Protein AF-A0A674E8R5-F1 (afdb_monomer_lite)

InterPro domains:
  IPR004344 Tubulin-tyrosine ligase/Tubulin polyglutamylase [PF03133] (7-44)
  IPR027749 Tubulin--tyrosine ligase-like protein 12 [PTHR46088] (6-53)

Foldseek 3Di:
DADPVRHDDDDDDDDDDDPDDPCVVVCVVPVCVVVQCCCVVPVVNNPPHPDDDDD

Organism: Salmo trutta (NCBI:txid8032)

Structure (mmCIF, N/CA/C/O backbone):
data_AF-A0A674E8R5-F1
#
_entry.id   AF-A0A674E8R5-F1
#
loop_
_atom_site.group_PDB
_atom_site.id
_atom_site.type_symbol
_atom_site.label_atom_id
_atom_site.label_alt_id
_atom_site.label_comp_id
_atom_site.label_asym_id
_atom_site.label_entity_id
_atom_site.label_seq_id
_atom_site.pdbx_PDB_ins_code
_atom_site.Cartn_x
_atom_site.Cartn_y
_atom_site.Cartn_z
_atom_site.occupancy
_atom_site.B_iso_or_equiv
_atom_site.auth_seq_id
_atom_site.auth_comp_id
_atom_site.auth_asym_id
_atom_site.auth_atom_id
_atom_site.pdbx_PDB_model_num
ATOM 1 N N . MET A 1 1 ? -6.349 7.549 26.615 1.00 55.81 1 MET A N 1
ATOM 2 C CA . MET A 1 1 ? -7.684 8.114 26.320 1.00 55.81 1 MET A CA 1
ATOM 3 C C . MET A 1 1 ? -8.695 6.990 26.489 1.00 55.81 1 MET A C 1
ATOM 5 O O . MET A 1 1 ? -8.554 5.992 25.797 1.00 55.81 1 MET A O 1
ATOM 9 N N . GLN A 1 2 ? -9.609 7.089 27.455 1.00 56.41 2 GLN A N 1
ATOM 10 C CA . GLN A 1 2 ? -10.611 6.048 27.739 1.00 56.41 2 GLN A CA 1
ATOM 11 C C . GLN A 1 2 ? -11.684 6.017 26.641 1.00 56.41 2 GLN A C 1
ATOM 13 O O . GLN A 1 2 ? -12.041 7.063 26.095 1.00 56.41 2 GLN A O 1
ATOM 18 N N . GLY A 1 3 ? -12.153 4.821 26.284 1.00 63.38 3 GLY A N 1
ATOM 19 C CA . GLY A 1 3 ? -13.317 4.634 25.423 1.00 63.38 3 GLY A CA 1
ATOM 20 C C . GLY A 1 3 ? -14.596 5.144 26.092 1.00 63.38 3 GLY A C 1
ATOM 21 O O . GLY A 1 3 ? -14.621 5.424 27.287 1.00 63.38 3 GLY A O 1
ATOM 22 N N . ILE A 1 4 ? -15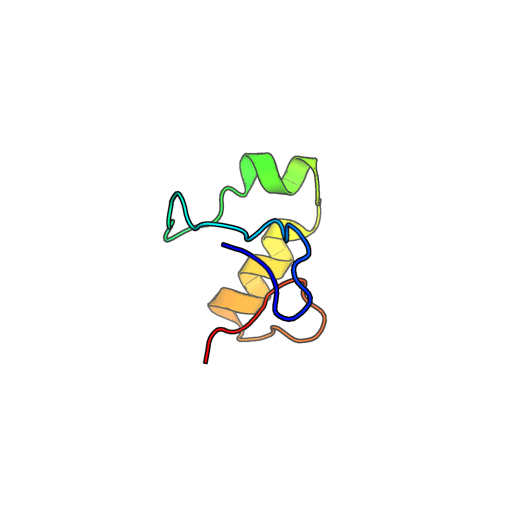.672 5.245 25.314 1.00 67.56 4 ILE A N 1
ATOM 23 C CA . ILE A 1 4 ? -16.975 5.802 25.725 1.00 67.56 4 ILE A CA 1
ATOM 24 C C . ILE A 1 4 ? -17.589 5.028 26.920 1.00 67.56 4 ILE A C 1
ATOM 26 O O . ILE A 1 4 ? -18.398 5.572 27.663 1.00 67.56 4 ILE A O 1
ATOM 30 N N . SER A 1 5 ? -17.158 3.779 27.136 1.00 76.12 5 SER A N 1
ATOM 31 C CA . SER A 1 5 ? -17.537 2.880 28.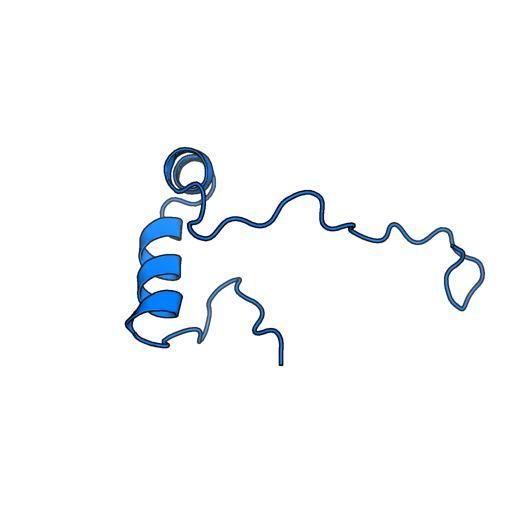237 1.00 76.12 5 SER A CA 1
ATOM 32 C C . SER A 1 5 ? -16.493 2.766 29.365 1.00 76.12 5 SER A C 1
ATOM 34 O O . SER A 1 5 ? -16.643 1.928 30.249 1.00 76.12 5 SER A O 1
ATOM 36 N N . GLY A 1 6 ? -15.417 3.565 29.352 1.00 78.31 6 GLY A N 1
ATOM 37 C CA . GLY A 1 6 ? -14.317 3.472 30.325 1.00 78.31 6 GLY A CA 1
ATOM 38 C C . GLY A 1 6 ? -13.269 2.394 30.013 1.00 78.31 6 GLY A C 1
ATOM 39 O O . GLY A 1 6 ? -12.268 2.295 30.721 1.00 78.31 6 GLY A O 1
ATOM 40 N N . GLU A 1 7 ? -13.443 1.623 28.938 1.00 82.38 7 GLU A N 1
ATOM 41 C CA . GLU A 1 7 ? -12.458 0.630 28.50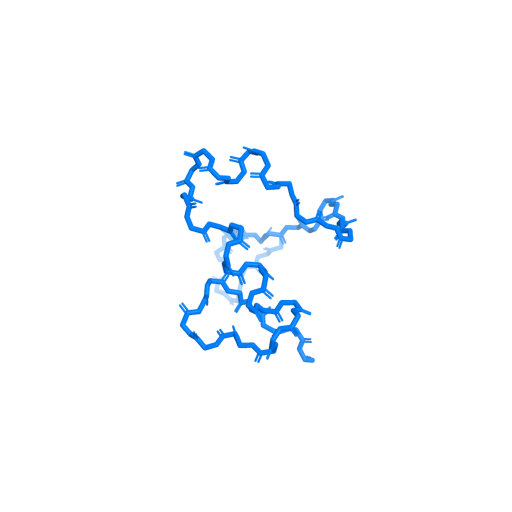1 1.00 82.38 7 GLU A CA 1
ATOM 42 C C . GLU A 1 7 ? -11.185 1.287 27.941 1.00 82.38 7 GLU A C 1
ATOM 44 O O . GLU A 1 7 ? -11.225 2.313 27.249 1.00 82.38 7 GLU 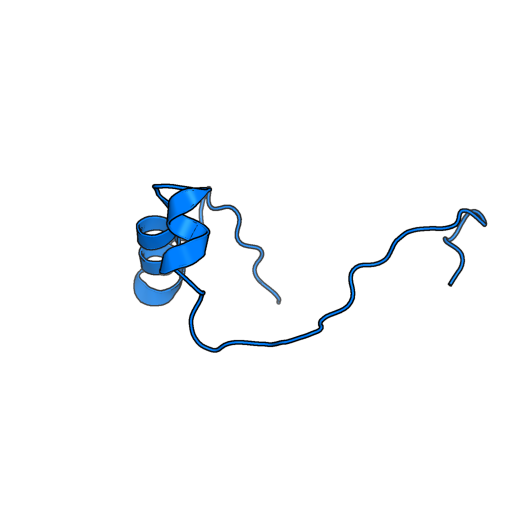A O 1
ATOM 49 N N . CYS A 1 8 ? -10.026 0.683 28.218 1.00 79.62 8 CYS A N 1
ATOM 50 C CA . CYS A 1 8 ? -8.768 1.052 27.572 1.00 79.62 8 CYS A CA 1
ATOM 51 C C . CYS A 1 8 ? -8.779 0.565 26.119 1.00 79.62 8 CYS A C 1
ATOM 53 O O . CYS A 1 8 ? -8.449 -0.582 25.835 1.00 79.62 8 CYS A O 1
ATOM 55 N N . VAL A 1 9 ? -9.141 1.456 25.196 1.00 82.75 9 VAL A N 1
ATOM 56 C CA . VAL A 1 9 ? -9.137 1.170 23.758 1.00 82.75 9 VAL A CA 1
ATOM 57 C C . VAL A 1 9 ? -7.767 1.513 23.176 1.00 82.75 9 VAL A C 1
ATOM 59 O O . VAL A 1 9 ? -7.318 2.660 23.269 1.00 82.75 9 VAL A O 1
ATOM 62 N N . MET A 1 10 ? -7.107 0.532 22.555 1.00 86.31 10 MET A N 1
ATOM 63 C CA . MET A 1 10 ? -5.931 0.790 21.723 1.00 86.31 10 MET A CA 1
ATOM 64 C C . MET A 1 10 ? -6.376 1.591 20.499 1.00 86.31 10 MET A C 1
ATOM 66 O O . MET A 1 10 ? -7.253 1.157 19.753 1.00 86.31 10 MET A O 1
ATOM 70 N N . LYS A 1 11 ? -5.798 2.782 20.322 1.00 85.81 11 LYS A N 1
ATOM 71 C CA . LYS A 1 11 ? -6.038 3.624 19.149 1.00 85.81 11 LYS A CA 1
ATOM 72 C C . LYS A 1 11 ? -4.784 3.631 18.276 1.00 85.81 11 LYS A C 1
ATOM 74 O O . LYS A 1 11 ? -3.724 3.989 18.796 1.00 85.81 11 LYS A O 1
ATOM 79 N N . PRO A 1 12 ? -4.880 3.291 16.980 1.00 86.69 12 PRO A N 1
ATOM 80 C CA . PRO A 1 12 ? -3.753 3.428 16.069 1.00 86.69 12 PRO A CA 1
ATOM 81 C C . PRO A 1 12 ? -3.347 4.901 15.968 1.00 86.69 12 PRO A C 1
ATOM 83 O O . PRO A 1 12 ? -4.194 5.795 16.020 1.00 86.69 12 PRO A O 1
ATOM 86 N N . GLN A 1 13 ? -2.047 5.159 15.872 1.00 88.81 13 GLN A N 1
ATOM 87 C CA . GLN A 1 13 ? -1.471 6.492 15.700 1.00 88.81 13 GLN A CA 1
ATOM 88 C C . GLN A 1 13 ? -0.643 6.490 14.418 1.00 88.81 13 GLN A C 1
ATOM 90 O O . GLN A 1 13 ? 0.067 5.523 14.147 1.00 88.81 13 GLN A O 1
ATOM 95 N N . ILE A 1 14 ? -0.746 7.560 13.633 1.00 88.56 14 ILE A N 1
ATOM 96 C CA . ILE A 1 14 ? 0.053 7.717 12.417 1.00 88.56 14 ILE A CA 1
ATOM 97 C C . ILE A 1 14 ? 1.486 8.052 12.840 1.00 88.56 14 ILE A C 1
ATOM 99 O O . ILE A 1 14 ? 1.695 9.010 13.583 1.00 88.56 14 ILE A O 1
ATOM 103 N N . LEU A 1 15 ? 2.453 7.254 12.384 1.00 90.06 15 LEU A N 1
ATOM 104 C CA . LEU A 1 15 ? 3.881 7.458 12.665 1.00 90.06 15 LEU A CA 1
ATOM 105 C C . LEU A 1 15 ? 4.621 8.069 11.472 1.00 90.06 15 LEU A C 1
ATOM 107 O O . LEU A 1 15 ? 5.482 8.923 11.654 1.00 90.06 15 LEU A O 1
ATOM 111 N N . GLU A 1 16 ? 4.262 7.652 10.260 1.00 89.56 16 GLU A N 1
ATOM 112 C CA . GLU A 1 16 ? 4.908 8.049 9.013 1.00 89.56 16 GLU A CA 1
ATOM 113 C C . GLU A 1 16 ? 3.878 8.027 7.881 1.00 89.56 16 GLU A C 1
ATOM 115 O O . GLU A 1 16 ? 2.943 7.222 7.896 1.00 89.56 16 GLU A O 1
ATOM 120 N N . VAL A 1 17 ? 4.049 8.917 6.905 1.00 87.38 17 VAL A N 1
ATOM 121 C CA . VAL A 1 17 ? 3.250 8.950 5.679 1.00 87.38 17 VAL A CA 1
ATOM 122 C C . VAL A 1 17 ? 4.206 8.898 4.498 1.00 87.38 17 VAL A C 1
ATOM 124 O O . VAL A 1 17 ? 5.081 9.752 4.374 1.00 87.38 17 VAL A O 1
ATOM 127 N N . ASN A 1 18 ? 4.008 7.911 3.628 1.00 84.50 18 ASN A N 1
ATOM 128 C CA . ASN A 1 18 ? 4.801 7.718 2.422 1.00 84.50 18 ASN A CA 1
ATOM 129 C C . ASN A 1 18 ? 3.967 7.991 1.169 1.00 84.50 18 ASN A C 1
ATOM 131 O O . ASN A 1 18 ? 2.775 7.691 1.132 1.00 84.50 18 ASN A O 1
ATOM 135 N N . PHE A 1 19 ? 4.610 8.528 0.130 1.00 82.62 19 PHE A N 1
ATOM 136 C CA . PHE A 1 19 ? 3.983 8.719 -1.185 1.00 82.62 19 PHE A CA 1
ATOM 137 C C . PHE A 1 19 ? 3.877 7.421 -1.990 1.00 82.62 19 PHE A C 1
ATOM 139 O O . PHE A 1 19 ? 3.042 7.320 -2.882 1.00 82.62 19 PHE A O 1
ATOM 146 N N . SER A 1 20 ? 4.713 6.431 -1.681 1.00 83.00 20 SER A N 1
ATOM 147 C CA . SER A 1 20 ? 4.674 5.108 -2.295 1.00 83.00 20 SER A CA 1
ATOM 148 C C . SER A 1 20 ? 4.698 4.035 -1.213 1.00 83.00 20 SER A C 1
ATOM 150 O O . SER A 1 20 ? 5.454 4.171 -0.248 1.00 83.00 20 SER A O 1
ATOM 152 N N . PRO A 1 21 ? 3.920 2.958 -1.365 1.00 82.31 21 PRO A N 1
ATOM 153 C CA . PRO A 1 21 ? 3.980 1.838 -0.441 1.00 82.31 21 PRO A CA 1
ATOM 154 C C . PRO A 1 21 ? 5.327 1.107 -0.544 1.00 82.31 21 PRO A C 1
ATOM 156 O O . PRO A 1 21 ? 5.931 1.034 -1.617 1.00 82.31 21 PRO A O 1
ATOM 159 N N . ASP A 1 22 ? 5.779 0.506 0.556 1.00 87.38 22 ASP A N 1
ATOM 160 C CA . ASP A 1 22 ? 6.925 -0.406 0.533 1.00 87.38 22 ASP A CA 1
ATOM 161 C C . ASP A 1 22 ? 6.507 -1.765 -0.044 1.00 87.38 22 ASP A C 1
ATOM 163 O O . ASP A 1 22 ? 6.149 -2.705 0.670 1.00 87.38 22 ASP A O 1
ATOM 167 N N . CYS A 1 23 ? 6.533 -1.858 -1.373 1.00 84.19 23 CYS A N 1
ATOM 168 C CA . CYS A 1 23 ? 6.165 -3.077 -2.085 1.00 84.19 23 CYS A CA 1
ATOM 169 C C . CYS A 1 23 ? 7.132 -4.237 -1.818 1.00 84.19 23 CYS A C 1
ATOM 171 O O . CYS A 1 23 ? 6.721 -5.388 -1.916 1.00 84.19 23 CYS A O 1
ATOM 173 N N . THR A 1 24 ? 8.398 -3.977 -1.475 1.00 87.06 24 THR A N 1
ATOM 174 C CA . THR A 1 24 ? 9.385 -5.057 -1.297 1.00 87.06 24 THR A CA 1
ATOM 175 C C . THR A 1 24 ? 9.016 -5.910 -0.094 1.00 87.06 24 THR A C 1
ATOM 177 O O . THR A 1 24 ? 8.962 -7.135 -0.191 1.00 87.06 24 THR A O 1
ATOM 180 N N . TRP A 1 25 ? 8.708 -5.261 1.028 1.00 88.25 25 TRP A N 1
ATOM 181 C CA . TRP A 1 25 ? 8.286 -5.956 2.238 1.00 88.25 25 TRP A CA 1
ATOM 182 C C . TRP A 1 25 ? 6.838 -6.425 2.166 1.00 88.25 25 TRP A C 1
ATOM 184 O O . TRP A 1 25 ? 6.544 -7.559 2.547 1.00 88.25 25 TRP A O 1
ATOM 194 N N . ALA A 1 26 ? 5.931 -5.599 1.643 1.00 89.38 26 ALA A N 1
ATOM 195 C CA . ALA A 1 26 ? 4.515 -5.947 1.590 1.00 89.38 26 ALA A CA 1
ATOM 196 C C . ALA A 1 26 ? 4.245 -7.181 0.714 1.00 89.38 26 ALA A C 1
ATOM 198 O O . ALA A 1 26 ? 3.438 -8.029 1.099 1.00 89.38 26 ALA A O 1
ATOM 199 N N . CYS A 1 27 ? 4.967 -7.351 -0.400 1.00 89.56 27 CYS A N 1
ATOM 200 C CA . CYS A 1 27 ? 4.809 -8.513 -1.278 1.00 89.56 27 CYS A CA 1
ATOM 201 C C . CYS A 1 27 ? 5.271 -9.839 -0.645 1.00 89.56 27 CYS A C 1
ATOM 203 O O . CYS A 1 27 ? 4.810 -10.896 -1.076 1.00 89.56 27 CYS A O 1
ATOM 205 N N . LEU A 1 28 ? 6.123 -9.816 0.392 1.00 91.81 28 LEU A N 1
ATOM 206 C CA . LEU A 1 28 ? 6.486 -11.029 1.146 1.00 91.81 28 LEU A CA 1
ATOM 207 C C . LEU A 1 28 ? 5.307 -11.563 1.970 1.00 91.81 28 LEU A C 1
ATOM 209 O O . LEU A 1 28 ? 5.156 -12.774 2.121 1.00 91.81 28 LEU A O 1
ATOM 213 N N . CYS A 1 29 ? 4.471 -10.666 2.495 1.00 88.38 29 CYS A N 1
ATOM 214 C CA . CYS A 1 29 ? 3.296 -11.011 3.298 1.00 88.38 29 CYS A CA 1
ATOM 215 C C . CYS A 1 29 ? 2.034 -11.180 2.440 1.00 88.38 29 CYS A C 1
ATOM 217 O O . CYS A 1 29 ? 1.159 -11.985 2.759 1.00 88.38 29 CYS A O 1
ATOM 219 N N . HIS A 1 30 ? 1.938 -10.419 1.350 1.00 86.75 30 HIS A N 1
ATOM 220 C CA . HIS A 1 30 ? 0.763 -10.322 0.493 1.00 86.75 30 HIS A CA 1
ATOM 221 C C . HIS A 1 30 ? 1.199 -10.316 -0.981 1.00 86.75 30 HIS A C 1
ATOM 223 O O . HIS A 1 30 ? 1.413 -9.247 -1.548 1.00 86.75 30 HIS A O 1
ATOM 229 N N . PRO A 1 31 ? 1.311 -11.484 -1.641 1.00 87.56 31 PRO A N 1
ATOM 230 C CA . PRO A 1 31 ? 1.865 -11.579 -2.997 1.00 87.56 31 PRO A CA 1
ATOM 231 C C . PRO A 1 31 ? 1.161 -10.717 -4.058 1.00 87.56 31 PRO A C 1
ATOM 233 O O . PRO A 1 31 ? 1.805 -10.280 -5.003 1.00 87.56 31 PRO A O 1
ATOM 236 N N . GLY A 1 32 ? -0.139 -10.441 -3.895 1.00 87.75 32 GLY A N 1
ATOM 237 C CA . GLY A 1 32 ? -0.916 -9.578 -4.799 1.00 87.75 32 GLY A CA 1
ATOM 238 C C . GLY A 1 32 ? -0.850 -8.081 -4.477 1.00 87.75 32 GLY A C 1
ATOM 239 O O . GLY A 1 32 ? -1.529 -7.292 -5.122 1.00 87.75 32 GLY A O 1
ATOM 240 N N . PHE A 1 33 ? -0.071 -7.669 -3.472 1.00 88.50 33 PHE A N 1
ATOM 241 C CA . PHE A 1 33 ? -0.059 -6.291 -2.974 1.00 88.50 33 PHE A CA 1
ATOM 242 C C . PHE A 1 33 ? 0.240 -5.259 -4.063 1.00 88.50 33 PHE A C 1
ATOM 244 O O . PHE A 1 33 ? -0.420 -4.225 -4.126 1.00 88.50 33 PHE A O 1
ATOM 251 N N . TYR A 1 34 ? 1.210 -5.544 -4.933 1.00 89.00 34 TYR A N 1
ATOM 252 C CA . TYR A 1 34 ? 1.577 -4.626 -6.006 1.00 89.00 34 TYR A CA 1
ATOM 253 C C . TYR A 1 34 ? 0.416 -4.373 -6.976 1.00 89.00 34 TYR A C 1
ATOM 255 O O . TYR A 1 34 ? 0.125 -3.220 -7.288 1.00 89.00 34 TYR A O 1
ATOM 263 N N . ASP A 1 35 ? -0.274 -5.434 -7.398 1.00 89.94 35 ASP A N 1
ATOM 264 C CA . ASP A 1 35 ? -1.394 -5.343 -8.339 1.00 89.94 35 ASP A CA 1
ATOM 265 C C . ASP A 1 35 ? -2.550 -4.537 -7.740 1.00 89.94 35 ASP A C 1
ATOM 267 O O . ASP A 1 35 ? -3.103 -3.660 -8.400 1.00 89.94 35 ASP A O 1
ATOM 271 N N . TYR A 1 36 ? -2.849 -4.758 -6.458 1.00 88.50 36 TYR A N 1
ATOM 272 C CA . TYR A 1 36 ? -3.874 -4.008 -5.735 1.00 88.50 36 TYR A CA 1
ATOM 273 C C . TYR A 1 36 ? -3.553 -2.514 -5.627 1.00 88.50 36 TYR A C 1
ATOM 275 O O . TYR A 1 36 ? -4.420 -1.668 -5.861 1.00 88.50 36 TYR A O 1
ATOM 283 N N . MET A 1 37 ? -2.302 -2.172 -5.304 1.00 87.81 37 MET A N 1
ATOM 284 C CA . MET A 1 37 ? -1.855 -0.778 -5.274 1.00 87.81 37 MET A CA 1
ATOM 285 C C . MET A 1 37 ? -1.921 -0.149 -6.666 1.00 87.81 37 MET A C 1
ATOM 287 O O . MET A 1 37 ? -2.326 1.005 -6.788 1.00 87.81 37 MET A O 1
ATOM 291 N N . PHE A 1 38 ? -1.561 -0.895 -7.715 1.00 89.06 38 PHE A N 1
ATOM 292 C CA . PHE A 1 38 ? -1.622 -0.402 -9.086 1.00 89.06 38 PHE A CA 1
ATOM 293 C C . PHE A 1 38 ? -3.064 -0.105 -9.526 1.00 89.06 38 PHE A C 1
ATOM 295 O O . PHE A 1 38 ? -3.346 0.994 -10.002 1.00 89.06 38 PHE A O 1
ATOM 302 N N . GLN A 1 39 ? -3.980 -1.051 -9.310 1.00 89.94 39 GLN A N 1
ATOM 303 C CA . GLN A 1 39 ? -5.409 -0.892 -9.598 1.00 89.94 39 GLN A CA 1
ATOM 304 C C . GLN A 1 39 ? -5.991 0.325 -8.871 1.00 89.94 39 GLN A C 1
ATOM 306 O O . GLN A 1 39 ? -6.599 1.194 -9.492 1.00 89.94 39 GLN A O 1
ATOM 311 N N . THR A 1 40 ? -5.706 0.451 -7.575 1.00 87.88 40 THR A N 1
ATOM 312 C CA . THR A 1 40 ? -6.245 1.539 -6.752 1.00 87.88 40 THR A CA 1
ATOM 313 C C . THR A 1 40 ? -5.689 2.906 -7.165 1.00 87.88 40 THR A C 1
ATOM 315 O O . THR A 1 40 ? -6.443 3.857 -7.329 1.00 87.88 40 THR A O 1
ATOM 318 N N . LEU A 1 41 ? -4.366 3.033 -7.321 1.00 86.69 41 LEU A N 1
ATOM 319 C CA . LEU A 1 41 ? -3.719 4.334 -7.532 1.00 86.69 41 LEU A CA 1
ATOM 320 C C . LEU A 1 41 ? -3.811 4.845 -8.975 1.00 86.69 41 LEU A C 1
ATOM 322 O O . LEU A 1 41 ? -3.760 6.057 -9.181 1.00 86.69 41 LEU A O 1
ATOM 326 N N . PHE A 1 42 ? -3.891 3.949 -9.964 1.00 88.81 42 PHE A N 1
ATOM 327 C CA . PHE A 1 42 ? -3.812 4.323 -11.382 1.00 88.81 42 PHE A CA 1
ATOM 328 C C . PHE A 1 42 ? -5.075 4.017 -12.182 1.00 88.81 42 PHE A C 1
ATOM 330 O O . PHE A 1 42 ? -5.308 4.690 -13.186 1.00 88.81 42 PHE A O 1
ATOM 337 N N . LEU A 1 43 ? -5.864 3.019 -11.775 1.00 90.81 43 LEU A N 1
ATOM 338 C CA . LEU A 1 43 ? -7.100 2.640 -12.467 1.00 90.81 43 LEU A CA 1
ATOM 339 C C . LEU A 1 43 ? -8.362 3.118 -11.733 1.00 90.81 43 LEU A C 1
ATOM 341 O O . LEU A 1 43 ? -9.441 3.030 -12.305 1.00 90.81 43 LEU A O 1
ATOM 345 N N . ASP A 1 44 ? -8.222 3.658 -10.513 1.00 86.75 44 ASP A N 1
ATOM 346 C CA . ASP A 1 44 ? -9.338 4.031 -9.623 1.00 86.75 44 ASP A CA 1
ATOM 347 C C . ASP A 1 44 ? -10.258 2.833 -9.299 1.00 86.75 44 ASP A C 1
ATOM 349 O O . ASP A 1 44 ? -11.448 2.962 -9.021 1.00 86.75 44 ASP A O 1
ATOM 353 N N . GLU A 1 45 ? -9.685 1.627 -9.336 1.00 87.94 45 GLU A N 1
ATOM 354 C CA . GLU A 1 45 ? -10.361 0.359 -9.073 1.00 87.94 45 GLU A CA 1
ATOM 355 C C . GLU A 1 45 ? -10.052 -0.088 -7.636 1.00 87.94 45 GLU A C 1
ATOM 357 O O . GLU A 1 45 ? -9.159 -0.899 -7.391 1.00 87.94 45 GLU A O 1
ATOM 362 N N . ALA A 1 46 ? -10.766 0.483 -6.661 1.00 80.38 46 ALA A N 1
ATOM 363 C CA . ALA A 1 46 ? -10.622 0.135 -5.239 1.00 80.38 46 ALA A CA 1
ATOM 364 C C . ALA A 1 46 ? -11.626 -0.934 -4.758 1.00 80.38 46 ALA A C 1
ATOM 366 O O . ALA A 1 46 ? -11.575 -1.371 -3.602 1.00 80.38 46 ALA A O 1
ATOM 367 N N . ASP A 1 47 ? -12.540 -1.367 -5.629 1.00 69.00 47 ASP A N 1
ATOM 368 C CA . ASP A 1 47 ? -13.562 -2.353 -5.294 1.00 69.00 47 ASP A CA 1
ATOM 369 C C . ASP A 1 47 ? -12.912 -3.703 -4.950 1.00 69.00 47 ASP A C 1
ATOM 371 O O . ASP A 1 47 ? -12.166 -4.276 -5.736 1.00 69.00 47 ASP A O 1
ATOM 375 N 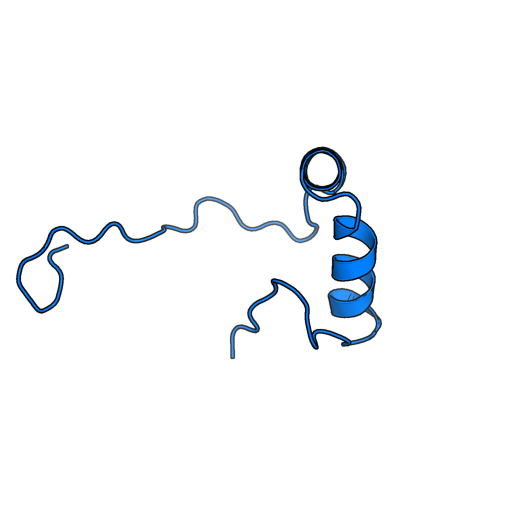N . GLN A 1 48 ? -13.227 -4.236 -3.763 1.00 66.56 48 GLN A N 1
ATOM 376 C CA . GLN A 1 48 ? -12.698 -5.504 -3.220 1.00 66.56 48 GLN A CA 1
ATOM 377 C C . GLN A 1 48 ? -11.231 -5.474 -2.745 1.00 66.56 48 GLN A C 1
ATOM 379 O O . GLN A 1 48 ? -10.661 -6.527 -2.453 1.00 66.56 48 GLN A O 1
ATOM 384 N N . CYS A 1 49 ? -10.632 -4.291 -2.589 1.00 66.88 49 CYS A N 1
ATOM 385 C CA . CYS A 1 49 ? -9.281 -4.131 -2.055 1.00 66.88 49 CYS A CA 1
ATOM 386 C C . CYS A 1 49 ? -9.277 -3.823 -0.540 1.00 66.88 49 CYS A C 1
ATOM 388 O O . CYS A 1 49 ? -10.227 -3.265 0.004 1.00 66.88 49 CYS A O 1
ATOM 390 N N . LEU A 1 50 ? -8.183 -4.145 0.164 1.00 70.44 50 LEU A N 1
ATOM 391 C CA . LEU A 1 50 ? -7.968 -3.825 1.590 1.00 70.44 50 LEU A CA 1
ATOM 392 C C . LEU A 1 50 ? -7.621 -2.338 1.825 1.00 70.44 50 LEU A C 1
ATOM 394 O O . LEU A 1 50 ? -6.865 -2.007 2.740 1.00 70.44 50 LEU A O 1
ATOM 398 N N . VAL A 1 51 ? -8.133 -1.438 0.986 1.00 74.31 51 VAL A N 1
ATOM 399 C CA . VAL A 1 51 ? -7.837 -0.004 1.027 1.00 74.31 51 VAL A CA 1
ATOM 400 C C . VAL A 1 51 ? -9.067 0.754 1.509 1.00 74.31 51 VAL A C 1
ATOM 402 O O . VAL A 1 51 ? -10.180 0.523 1.048 1.00 74.31 51 VAL A O 1
ATOM 405 N N . THR A 1 52 ? -8.856 1.688 2.435 1.00 76.88 52 THR A N 1
ATOM 406 C CA . THR A 1 52 ? -9.906 2.586 2.924 1.00 76.88 52 THR A CA 1
ATOM 407 C C . THR A 1 52 ? -9.720 3.959 2.299 1.00 76.88 52 THR A C 1
ATOM 409 O O . THR A 1 52 ? -8.700 4.611 2.529 1.00 76.88 52 THR A O 1
ATOM 412 N N . GLN A 1 53 ? -10.718 4.422 1.549 1.00 70.94 53 GLN A N 1
ATOM 413 C CA . GLN A 1 53 ? -10.752 5.798 1.070 1.00 70.94 53 GLN A CA 1
ATOM 414 C C . GLN A 1 53 ? -10.999 6.751 2.246 1.00 70.94 53 GLN A C 1
ATOM 416 O O . GLN A 1 53 ? -11.927 6.564 3.033 1.00 70.94 53 GLN A O 1
ATOM 421 N N . VAL A 1 54 ? -10.160 7.778 2.361 1.00 71.06 54 VAL A N 1
ATOM 422 C CA . VAL A 1 54 ? -10.324 8.849 3.349 1.00 71.06 54 VAL A CA 1
ATOM 423 C C . VAL A 1 54 ? -11.027 10.011 2.646 1.00 71.06 54 VAL A C 1
ATOM 425 O O . VAL A 1 54 ? -10.413 10.685 1.822 1.00 71.06 54 VAL A O 1
ATOM 428 N N . SER A 1 55 ? -12.325 10.181 2.915 1.00 60.97 55 SER A N 1
ATOM 429 C CA . SER A 1 55 ? -13.170 11.279 2.410 1.00 60.97 55 SER A CA 1
ATOM 430 C C . SER A 1 55 ? -13.240 12.449 3.381 1.00 60.97 55 SER A C 1
ATOM 432 O O . SER A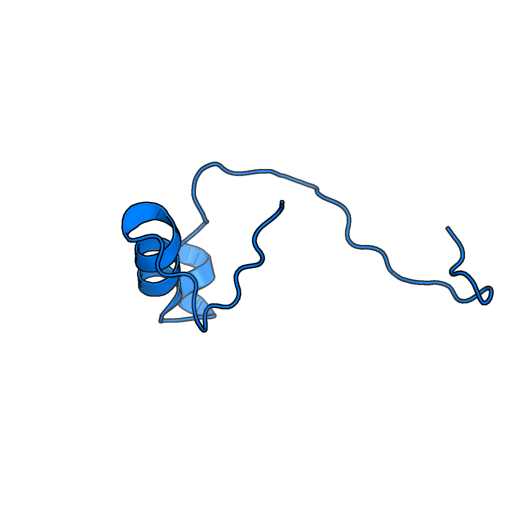 1 55 ? -13.439 12.159 4.585 1.00 60.97 55 SER A O 1
#

Radius of gyration: 15.42 Å; chains: 1; bounding box: 27×23×43 Å

Sequence (55 aa):
MQGISGECVMKPQILEVNFSPDCTWACLCHPGFYDYMFQTLFLDEADQCLVTQVS

Secondary structure (DSSP, 8-state):
-B-TTS-B----------SS--HHHHHHH-TTHHHHHHIIIII---TTSS-----

pLDDT: mean 81.91, std 9.35, range [55.81, 91.81]